Protein AF-A0A527ZNP9-F1 (afdb_monomer_lite)

Radius of gyration: 9.92 Å; chains: 1; bounding box: 22×17×24 Å

pLDDT: mean 93.2, std 3.84, range [81.62, 97.12]

Secondary structure (DSSP, 8-state):
-HHHHHHHH-TT-GGGHHHHHHHTTTT--STT---TT---------

Foldseek 3Di:
DQVVLCVVVHHPRSVCLVVQQVQCPPVRVDSPPDDPPDDTDDDDDD

Structure (mmCIF, N/CA/C/O backbone):
data_AF-A0A527ZNP9-F1
#
_entry.id   AF-A0A527ZNP9-F1
#
loop_
_atom_site.group_PDB
_atom_site.id
_atom_site.type_symbol
_atom_site.label_atom_id
_atom_site.label_alt_id
_atom_site.label_comp_id
_atom_site.label_asym_id
_atom_site.label_entity_id
_atom_site.label_seq_id
_atom_site.pdbx_PDB_ins_code
_atom_site.Cartn_x
_atom_site.Cartn_y
_atom_site.Cartn_z
_atom_site.occupancy
_atom_site.B_iso_or_equiv
_atom_site.auth_seq_id
_atom_site.auth_comp_id
_atom_site.auth_asym_id
_atom_site.auth_atom_id
_atom_site.pdbx_PDB_model_num
ATOM 1 N N . LEU A 1 1 ? -0.058 2.097 -2.169 1.00 91.62 1 LEU A N 1
ATOM 2 C CA . LEU A 1 1 ? -0.897 0.975 -1.653 1.00 91.62 1 LEU A CA 1
ATOM 3 C C . LEU A 1 1 ? -1.928 1.344 -0.564 1.00 91.62 1 LEU A C 1
ATOM 5 O O . LEU A 1 1 ? -2.961 0.688 -0.509 1.00 91.62 1 LEU A O 1
ATOM 9 N N . TRP A 1 2 ? -1.713 2.367 0.281 1.00 94.69 2 TRP A N 1
ATOM 10 C CA . TRP A 1 2 ? -2.626 2.735 1.392 1.00 94.69 2 TRP A CA 1
ATOM 11 C C . TRP A 1 2 ? -4.114 2.806 1.012 1.00 94.69 2 TRP A C 1
ATOM 13 O O . TRP A 1 2 ? -4.947 2.127 1.602 1.00 94.69 2 TRP A O 1
ATOM 23 N N . LYS A 1 3 ? -4.453 3.584 -0.024 1.00 94.81 3 LYS A N 1
ATOM 24 C CA . LYS A 1 3 ? -5.845 3.746 -0.484 1.00 94.81 3 LYS A CA 1
ATOM 25 C C . LYS A 1 3 ? -6.474 2.437 -0.979 1.00 94.81 3 LYS A C 1
ATOM 27 O O . LYS A 1 3 ? -7.679 2.263 -0.861 1.00 94.81 3 LYS A O 1
ATOM 32 N N . ILE A 1 4 ? -5.669 1.519 -1.519 1.00 93.81 4 ILE A N 1
ATOM 33 C CA . ILE A 1 4 ? -6.138 0.191 -1.944 1.00 93.81 4 ILE A CA 1
ATOM 34 C C . ILE A 1 4 ? -6.496 -0.633 -0.707 1.00 93.81 4 ILE A C 1
ATOM 36 O O . ILE A 1 4 ? -7.572 -1.216 -0.664 1.00 93.81 4 ILE A O 1
ATOM 40 N N . ALA A 1 5 ? -5.651 -0.607 0.327 1.00 96.38 5 ALA A N 1
ATOM 41 C CA . ALA A 1 5 ? -5.952 -1.260 1.596 1.00 96.38 5 ALA A CA 1
ATOM 42 C C . ALA A 1 5 ? -7.234 -0.706 2.238 1.00 96.38 5 ALA A C 1
ATOM 44 O O . ALA A 1 5 ? -8.068 -1.486 2.678 1.00 96.38 5 ALA A O 1
ATOM 45 N N . GLU A 1 6 ? -7.453 0.613 2.236 1.00 97.12 6 GLU A N 1
ATOM 46 C CA . GLU A 1 6 ? -8.711 1.182 2.748 1.00 97.12 6 GLU A CA 1
ATOM 47 C C . GLU A 1 6 ? -9.934 0.806 1.906 1.00 97.12 6 GLU A C 1
ATOM 49 O O . GLU A 1 6 ? -11.014 0.594 2.454 1.00 97.12 6 GLU A O 1
ATOM 54 N N . LYS A 1 7 ? -9.778 0.696 0.583 1.00 96.50 7 LYS A N 1
ATOM 55 C CA . LYS A 1 7 ? -10.858 0.267 -0.313 1.00 96.50 7 LYS A CA 1
ATOM 56 C C . LYS A 1 7 ? -11.226 -1.205 -0.106 1.00 96.50 7 LYS A C 1
ATOM 58 O O . LYS A 1 7 ? -12.404 -1.534 -0.177 1.00 96.50 7 LYS A O 1
ATOM 63 N N . SER A 1 8 ? -10.241 -2.068 0.140 1.00 96.38 8 SER A N 1
ATOM 64 C CA . SER A 1 8 ? -10.456 -3.512 0.283 1.00 96.38 8 SER A CA 1
ATOM 65 C C . SER A 1 8 ? -10.825 -3.935 1.705 1.00 96.38 8 SER A C 1
ATOM 67 O O . SER A 1 8 ? -11.672 -4.801 1.883 1.00 96.38 8 SER A O 1
ATOM 69 N N . TYR A 1 9 ? -10.203 -3.332 2.719 1.00 96.50 9 TYR A N 1
ATOM 70 C 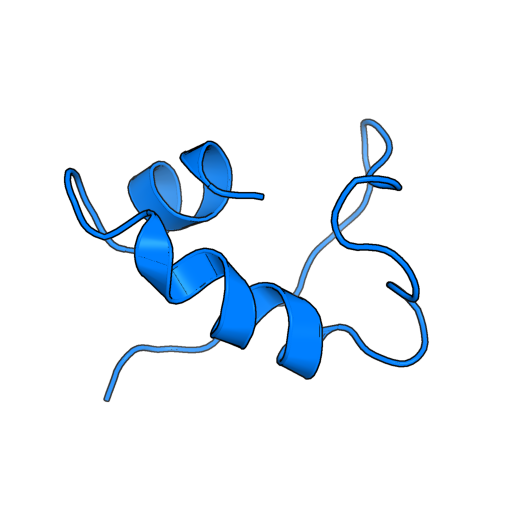CA . TYR A 1 9 ? -10.360 -3.722 4.125 1.00 96.50 9 TYR A CA 1
ATOM 71 C C . TYR A 1 9 ? -11.234 -2.766 4.942 1.00 96.50 9 TYR A C 1
ATOM 73 O O . TYR A 1 9 ? -11.540 -3.048 6.100 1.00 96.50 9 TYR A O 1
ATOM 81 N N . GLY A 1 10 ? -11.622 -1.628 4.366 1.00 96.88 10 GLY A N 1
ATOM 82 C CA . GLY A 1 10 ? -12.433 -0.604 5.015 1.00 96.88 10 GLY A CA 1
ATOM 83 C C . GLY A 1 10 ? -11.641 0.627 5.467 1.00 96.88 10 GLY A C 1
ATOM 84 O O . GLY A 1 10 ? -10.415 0.622 5.621 1.00 96.88 10 GLY A O 1
ATOM 85 N N . LYS A 1 11 ? -12.373 1.724 5.693 1.00 96.88 11 LYS A N 1
ATOM 86 C CA . LYS A 1 11 ? -11.817 3.028 6.085 1.00 96.88 11 LYS A CA 1
ATOM 87 C C . LYS A 1 11 ? -10.970 2.909 7.361 1.00 96.88 11 LYS A C 1
ATOM 89 O O . LYS A 1 11 ? -11.383 2.269 8.325 1.00 96.88 11 LYS A O 1
ATOM 94 N N . GLY A 1 12 ? -9.786 3.526 7.371 1.00 96.06 12 GLY A N 1
ATOM 95 C CA . GLY A 1 12 ? -8.853 3.469 8.503 1.00 96.06 12 GLY A CA 1
ATOM 96 C C . GLY A 1 12 ? -7.986 2.204 8.558 1.00 96.06 12 GLY A C 1
ATOM 97 O O . GLY A 1 12 ? -7.101 2.111 9.405 1.00 96.06 12 GLY A O 1
ATOM 98 N N . LYS A 1 13 ? -8.171 1.240 7.645 1.00 96.75 13 LYS A N 1
ATOM 99 C CA . LYS A 1 13 ? -7.309 0.048 7.529 1.00 96.75 13 LYS A CA 1
ATOM 100 C C . LYS A 1 13 ? -6.126 0.241 6.582 1.00 96.75 13 LYS A C 1
ATOM 102 O O . LYS A 1 13 ? -5.478 -0.735 6.212 1.00 96.75 13 LYS A O 1
ATOM 107 N N . GLY A 1 14 ? -5.799 1.478 6.216 1.00 96.25 14 GLY A N 1
ATOM 108 C CA . GLY A 1 14 ? -4.736 1.762 5.258 1.00 96.25 14 GLY A CA 1
ATOM 109 C C . GLY A 1 14 ? -3.388 1.159 5.644 1.00 96.25 14 GLY A C 1
ATOM 110 O O . GLY A 1 14 ? -2.727 0.596 4.780 1.00 96.25 14 GLY A O 1
ATOM 111 N N . ALA A 1 15 ? -3.051 1.124 6.938 1.00 96.06 15 ALA A N 1
ATOM 112 C CA . ALA A 1 15 ? -1.838 0.491 7.473 1.00 96.06 15 ALA A CA 1
ATOM 113 C C . ALA A 1 15 ? -1.686 -1.007 7.121 1.00 96.06 15 ALA A C 1
ATOM 115 O O . ALA A 1 15 ? -0.579 -1.538 7.153 1.00 96.06 15 ALA A O 1
ATOM 116 N N . LYS A 1 16 ? -2.769 -1.699 6.735 1.00 96.56 16 LYS A N 1
ATOM 117 C CA . LYS A 1 16 ? -2.730 -3.091 6.249 1.00 96.56 16 LYS A CA 1
ATOM 118 C C . LYS A 1 16 ? -2.180 -3.219 4.821 1.00 96.56 16 LYS A C 1
ATOM 120 O O . LYS A 1 16 ? -2.088 -4.323 4.293 1.00 96.56 16 LYS A O 1
ATOM 125 N N . HIS A 1 17 ? -1.753 -2.116 4.205 1.00 95.00 17 HIS A N 1
ATOM 126 C CA . HIS A 1 17 ? -1.075 -2.114 2.911 1.00 95.00 17 HIS A CA 1
ATOM 127 C C . HIS A 1 17 ? 0.211 -2.955 2.884 1.00 95.00 17 HIS A C 1
ATOM 129 O O . HIS A 1 17 ? 0.599 -3.429 1.819 1.00 95.00 17 HIS A O 1
ATOM 135 N N . THR A 1 18 ? 0.870 -3.146 4.029 1.00 95.50 18 THR A N 1
ATOM 136 C CA . THR A 1 18 ? 2.074 -3.980 4.155 1.00 95.50 18 THR A CA 1
ATOM 137 C C . THR A 1 18 ? 1.779 -5.452 3.875 1.00 95.50 18 THR A C 1
ATOM 139 O O . THR A 1 18 ? 2.554 -6.104 3.189 1.00 95.50 18 THR A O 1
ATOM 142 N N . ILE A 1 19 ? 0.618 -5.955 4.303 1.00 95.88 19 ILE A N 1
ATOM 143 C CA . ILE A 1 19 ? 0.178 -7.333 4.03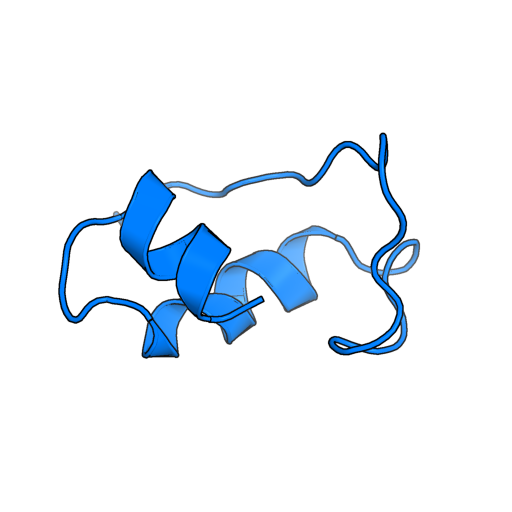2 1.00 95.88 19 ILE A CA 1
ATOM 144 C C . ILE A 1 19 ? -0.043 -7.535 2.529 1.00 95.88 19 ILE A C 1
ATOM 146 O O . ILE A 1 19 ? 0.373 -8.547 1.970 1.00 95.88 19 ILE A O 1
ATOM 150 N N . ILE A 1 20 ? -0.641 -6.543 1.859 1.00 95.50 20 ILE A N 1
ATOM 151 C CA . ILE A 1 20 ? -0.791 -6.552 0.398 1.00 95.50 20 ILE A CA 1
ATOM 152 C C . ILE A 1 20 ? 0.590 -6.570 -0.267 1.00 95.50 20 ILE A C 1
ATOM 154 O O . ILE A 1 20 ? 0.809 -7.355 -1.182 1.00 95.50 20 ILE A O 1
ATOM 158 N N . PHE A 1 21 ? 1.530 -5.739 0.188 1.00 95.38 21 PHE A N 1
ATOM 159 C CA . PHE A 1 21 ? 2.881 -5.699 -0.373 1.00 95.38 21 PHE A CA 1
ATOM 160 C C . PHE A 1 21 ? 3.593 -7.056 -0.271 1.00 95.38 21 PHE A C 1
ATOM 162 O O . PHE A 1 21 ? 4.026 -7.593 -1.289 1.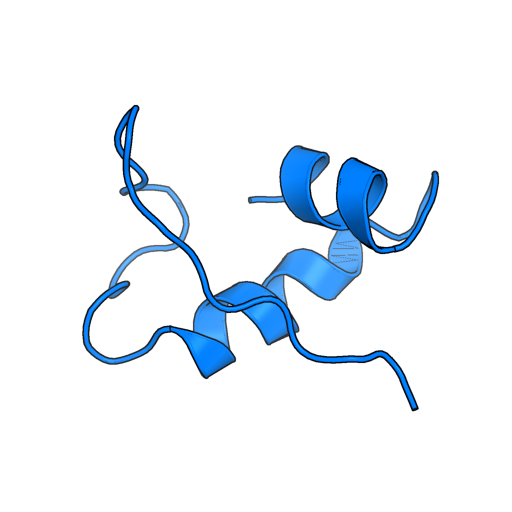00 95.38 21 PHE A O 1
ATOM 169 N N . GLU A 1 22 ? 3.637 -7.651 0.923 1.00 94.94 22 GLU A N 1
ATOM 170 C CA . GLU A 1 22 ? 4.290 -8.949 1.136 1.00 94.94 22 GLU A CA 1
ATOM 171 C C . GLU A 1 22 ? 3.641 -10.070 0.312 1.00 94.94 22 GLU A C 1
ATOM 173 O O . GLU A 1 22 ? 4.340 -10.892 -0.277 1.00 94.94 22 GLU A O 1
ATOM 178 N N . ALA A 1 23 ? 2.312 -10.068 0.179 1.00 95.75 23 ALA A N 1
ATOM 179 C CA . ALA A 1 23 ? 1.592 -11.081 -0.590 1.00 95.75 23 ALA A CA 1
ATOM 180 C C . ALA A 1 23 ? 1.822 -11.016 -2.109 1.00 95.75 23 ALA A C 1
ATOM 182 O O . ALA A 1 23 ? 1.428 -11.948 -2.814 1.00 95.75 23 ALA A O 1
ATOM 183 N N . ASN A 1 24 ? 2.417 -9.929 -2.609 1.00 95.38 24 ASN A N 1
ATOM 184 C CA . ASN A 1 24 ? 2.700 -9.720 -4.029 1.00 95.38 24 ASN A CA 1
ATOM 185 C C . ASN A 1 24 ? 4.199 -9.784 -4.361 1.00 95.38 24 ASN A C 1
ATOM 187 O O . ASN A 1 24 ? 4.573 -9.545 -5.511 1.00 95.38 24 ASN A O 1
ATOM 191 N N . LYS A 1 25 ? 5.071 -10.135 -3.409 1.00 93.12 25 LYS A N 1
ATOM 192 C CA . LYS A 1 25 ? 6.471 -10.448 -3.725 1.00 93.12 25 LYS A CA 1
ATOM 193 C C . LYS A 1 25 ? 6.579 -11.789 -4.474 1.00 93.12 25 LYS A C 1
ATOM 195 O O . LYS A 1 25 ? 5.804 -12.702 -4.196 1.00 93.12 25 LYS A O 1
ATOM 200 N N . PRO A 1 26 ? 7.535 -11.929 -5.413 1.00 91.44 26 PRO A N 1
ATOM 201 C CA . PRO A 1 26 ? 8.549 -10.939 -5.796 1.00 91.44 26 PRO A CA 1
ATOM 202 C C . PRO A 1 26 ? 8.089 -9.935 -6.869 1.00 91.44 26 PRO A C 1
ATOM 204 O O . PRO A 1 26 ? 8.861 -9.053 -7.223 1.00 91.44 26 PRO A O 1
ATOM 207 N N . MET A 1 27 ? 6.865 -10.048 -7.399 1.00 88.81 27 MET A N 1
ATOM 208 C CA . MET A 1 27 ? 6.374 -9.196 -8.496 1.00 88.81 27 MET A CA 1
ATOM 209 C C . MET A 1 27 ? 6.327 -7.709 -8.113 1.00 88.81 27 MET A C 1
ATOM 211 O O . MET A 1 27 ? 6.654 -6.845 -8.923 1.00 88.81 27 MET A O 1
ATOM 215 N N . LEU A 1 28 ? 5.939 -7.410 -6.874 1.00 90.31 28 LEU A N 1
ATOM 216 C CA . LEU A 1 28 ? 5.964 -6.069 -6.309 1.00 90.31 28 LEU A CA 1
ATOM 217 C C . LEU A 1 28 ? 7.174 -5.935 -5.380 1.00 90.31 28 LEU A C 1
ATOM 219 O O . LEU A 1 28 ? 7.145 -6.371 -4.232 1.00 90.31 28 LEU A O 1
ATOM 223 N N . THR A 1 29 ? 8.258 -5.361 -5.897 1.00 88.50 29 THR A N 1
ATOM 224 C CA . THR A 1 29 ? 9.515 -5.159 -5.154 1.00 88.50 29 THR A CA 1
ATOM 225 C C . THR A 1 29 ? 9.556 -3.843 -4.391 1.00 88.50 29 THR A C 1
ATOM 227 O O . THR A 1 29 ? 10.293 -3.717 -3.418 1.00 88.50 29 THR A O 1
ATOM 230 N N . ASP A 1 30 ? 8.745 -2.880 -4.815 1.00 86.88 30 ASP A N 1
ATOM 231 C CA . ASP A 1 30 ? 8.664 -1.543 -4.250 1.00 86.88 30 ASP A CA 1
ATOM 232 C C . ASP A 1 30 ? 7.178 -1.169 -4.097 1.00 86.88 30 ASP A C 1
ATOM 234 O O . ASP A 1 30 ? 6.424 -1.274 -5.071 1.00 86.88 30 ASP A O 1
ATOM 238 N N . PRO A 1 31 ? 6.721 -0.780 -2.894 1.00 83.31 31 PRO A N 1
ATOM 239 C CA . PRO A 1 31 ? 5.317 -0.471 -2.626 1.00 83.31 31 PRO A CA 1
ATOM 240 C C . PRO A 1 31 ? 4.775 0.728 -3.420 1.00 83.31 31 PRO A C 1
ATOM 242 O O . PRO A 1 31 ? 3.547 0.851 -3.551 1.00 83.31 31 PRO A O 1
ATOM 245 N N . ASP A 1 32 ? 5.657 1.582 -3.944 1.00 85.12 32 ASP A N 1
ATOM 246 C CA . ASP A 1 32 ? 5.295 2.747 -4.753 1.00 85.12 32 ASP A CA 1
ATOM 247 C C . ASP A 1 32 ? 5.314 2.446 -6.261 1.00 85.12 32 ASP A C 1
ATOM 249 O O . ASP A 1 32 ? 4.698 3.172 -7.046 1.00 85.12 32 ASP A O 1
ATOM 253 N N . LYS A 1 33 ? 5.918 1.326 -6.687 1.00 88.81 33 LYS A N 1
ATOM 254 C CA . LYS A 1 33 ? 5.922 0.870 -8.091 1.00 88.81 33 LYS A CA 1
ATOM 255 C C . LYS A 1 33 ? 4.695 0.025 -8.416 1.00 88.81 33 LYS A C 1
ATOM 257 O O . LYS A 1 33 ? 4.778 -1.175 -8.665 1.00 88.81 33 LYS A O 1
ATOM 262 N N . ILE A 1 34 ? 3.544 0.683 -8.423 1.00 87.88 34 ILE A N 1
ATOM 263 C CA . ILE A 1 34 ? 2.266 0.113 -8.853 1.00 87.88 34 ILE A CA 1
ATOM 264 C C . ILE A 1 34 ? 1.769 0.842 -10.098 1.00 87.88 34 ILE A C 1
ATOM 266 O O . ILE A 1 34 ? 1.649 2.067 -10.102 1.00 87.88 34 ILE A O 1
ATOM 270 N N . TYR A 1 35 ? 1.454 0.081 -11.143 1.00 89.81 35 TYR A N 1
ATOM 271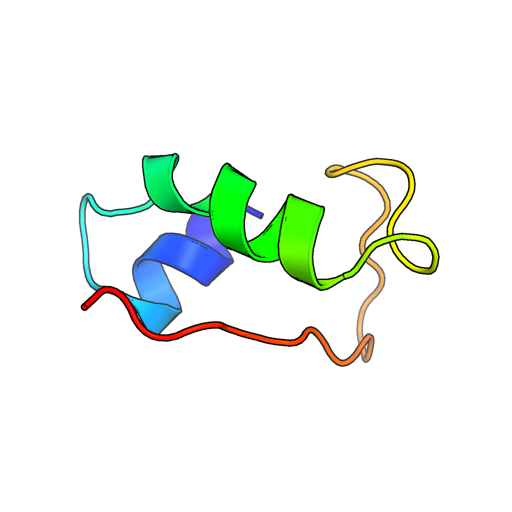 C CA . TYR A 1 35 ? 1.029 0.618 -12.435 1.00 89.81 35 TYR A CA 1
ATOM 272 C C . TYR A 1 35 ? -0.486 0.464 -12.649 1.00 89.81 35 TYR A C 1
ATOM 274 O O . TYR A 1 35 ? -1.091 -0.491 -12.151 1.00 89.81 35 TYR A O 1
ATOM 282 N N . PRO A 1 36 ? -1.136 1.367 -13.409 1.00 92.25 36 PRO A N 1
ATOM 283 C CA . PRO A 1 36 ? -2.517 1.163 -13.835 1.00 92.25 36 PRO A CA 1
ATOM 284 C C . PRO A 1 36 ? -2.690 -0.178 -14.566 1.00 92.25 36 PRO A C 1
ATOM 286 O O . PRO A 1 36 ? -1.882 -0.533 -15.417 1.00 92.25 36 PRO A O 1
ATOM 289 N N . GLY A 1 37 ? -3.743 -0.926 -14.226 1.00 91.62 37 GLY A N 1
ATOM 290 C CA . GLY A 1 37 ? -4.010 -2.259 -14.786 1.00 91.62 37 GLY A CA 1
ATOM 291 C C . GLY A 1 37 ? -3.274 -3.414 -14.095 1.00 91.62 37 GLY A C 1
ATOM 292 O O . GLY A 1 37 ? -3.563 -4.573 -14.384 1.00 91.62 37 GLY A O 1
ATOM 293 N N . GLN A 1 38 ? -2.374 -3.135 -13.148 1.00 92.31 38 GLN A N 1
ATOM 294 C CA . GLN A 1 38 ? -1.700 -4.171 -12.371 1.00 92.31 38 GLN A CA 1
ATOM 295 C C . GLN A 1 38 ? -2.680 -4.880 -11.426 1.00 92.31 38 GLN A C 1
ATOM 297 O O . GLN A 1 38 ? -3.323 -4.252 -10.582 1.00 92.31 38 GLN A O 1
ATOM 302 N N . VAL A 1 39 ? -2.764 -6.206 -11.544 1.00 93.31 39 VAL A N 1
ATOM 303 C CA . VAL A 1 39 ? -3.560 -7.046 -10.643 1.00 93.31 39 VAL A CA 1
ATOM 304 C C . VAL A 1 39 ? -2.741 -7.337 -9.390 1.00 93.31 39 VAL A C 1
ATOM 306 O O . VAL A 1 39 ? -1.618 -7.825 -9.478 1.00 93.31 39 VAL A O 1
ATOM 309 N N . LEU A 1 40 ? -3.302 -7.030 -8.221 1.00 94.44 40 LEU A N 1
ATOM 310 C CA . LEU A 1 40 ? -2.682 -7.289 -6.924 1.00 94.44 40 LEU A CA 1
ATOM 311 C C . LEU A 1 40 ? -3.481 -8.344 -6.167 1.00 94.44 40 LEU A C 1
ATOM 313 O O . LEU A 1 40 ? -4.707 -8.269 -6.085 1.00 94.44 40 LEU A O 1
ATOM 317 N N . ARG A 1 41 ? -2.779 -9.290 -5.548 1.00 95.88 41 ARG A N 1
ATOM 318 C CA . ARG A 1 41 ? -3.353 -10.194 -4.555 1.00 95.88 41 ARG A CA 1
ATOM 319 C C . ARG A 1 41 ? -3.722 -9.406 -3.299 1.00 95.88 41 ARG A C 1
ATOM 321 O O . ARG A 1 41 ? -2.881 -8.692 -2.757 1.00 95.88 41 ARG A O 1
ATOM 328 N N . ILE A 1 42 ? -4.951 -9.574 -2.818 1.00 96.44 42 ILE A N 1
ATOM 329 C CA . ILE A 1 42 ? -5.451 -8.963 -1.581 1.00 96.44 42 ILE A CA 1
ATOM 330 C C . ILE A 1 42 ? -5.771 -10.094 -0.591 1.00 96.44 42 ILE A C 1
ATOM 332 O O . ILE A 1 42 ? -6.760 -10.792 -0.795 1.00 96.44 42 ILE A O 1
ATOM 336 N N . PRO A 1 43 ? -4.929 -10.342 0.427 1.00 95.56 43 PRO A N 1
ATOM 337 C CA . PRO A 1 43 ? -5.186 -11.378 1.432 1.00 95.56 43 PRO A CA 1
ATOM 338 C C . PRO A 1 43 ? -6.297 -10.979 2.400 1.00 95.56 43 PRO A C 1
ATOM 340 O O . PRO A 1 43 ? -6.415 -9.796 2.710 1.00 95.56 43 PRO A O 1
ATOM 343 N N . ASP A 1 44 ? -7.039 -11.940 2.944 1.00 94.25 44 ASP A N 1
ATOM 344 C CA . ASP A 1 44 ? -8.004 -11.670 4.012 1.00 94.25 44 ASP A CA 1
ATOM 345 C C . ASP A 1 44 ? -7.311 -11.290 5.328 1.00 94.25 44 ASP A C 1
ATOM 347 O O . ASP A 1 44 ? -6.216 -11.760 5.649 1.00 94.25 44 ASP A O 1
ATOM 351 N N . LEU A 1 45 ? -7.967 -10.420 6.099 1.00 88.88 45 LEU A N 1
ATOM 352 C CA . LEU A 1 45 ? -7.573 -10.082 7.465 1.00 88.88 45 LEU A CA 1
ATOM 353 C C . LEU A 1 45 ? -8.316 -11.028 8.412 1.00 88.88 45 LEU A C 1
ATOM 355 O O . LEU A 1 45 ? -9.367 -10.664 8.930 1.00 88.88 45 LEU A O 1
ATOM 359 N N . SER A 1 46 ? -7.823 -12.253 8.564 1.00 81.62 46 SER A N 1
ATOM 360 C CA . SER A 1 46 ? -8.307 -13.181 9.597 1.00 81.62 46 SER A CA 1
ATOM 361 C C . SER A 1 46 ? -8.279 -12.559 10.992 1.00 81.62 46 SER A C 1
ATOM 363 O O . SER A 1 46 ?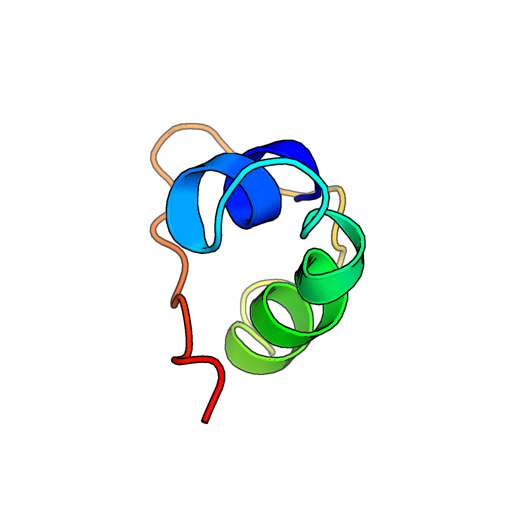 -7.284 -11.842 11.269 1.00 81.62 46 SER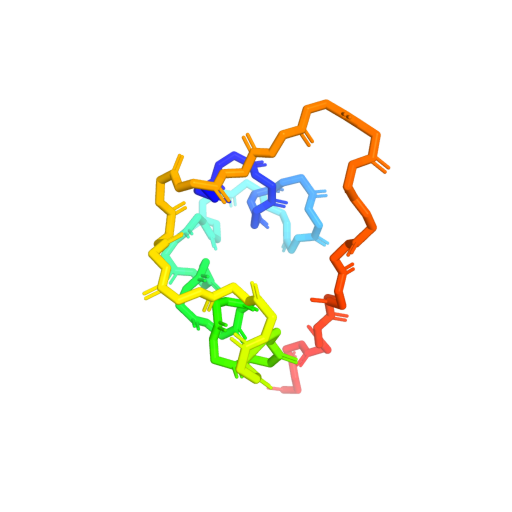 A O 1
#

Sequence (46 aa):
LWKIAEKSYGKGKGAKHTIIFEANKPMLTDPDKIYPGQVLRIPDLS